Protein AF-A0A960DQK1-F1 (afdb_monomer_lite)

pLDDT: mean 88.88, std 11.98, range [50.28, 97.81]

Radius of gyration: 13.54 Å; chains: 1; bounding box: 38×23×34 Å

Sequence (60 aa):
VVCHGGVIGAYLAHVFGIHRTAWLTVENTSVSQLRLSPAGPVVVTANDCHHLYDPVLGGA

Secondary structure (DSSP, 8-state):
----HHHHHHHHHHHHT--STTSS---TT-EEEEEEETTEEEEEEEEE-HHHH-TTT---

Foldseek 3Di:
DDDDPQVVQVVVCVQVVPPDRCPDDADPPFDWDWDQDPVGIDTPDDNHDCVPCVVVPDDD

Structure (mmCIF, N/CA/C/O backbone):
data_AF-A0A960DQK1-F1
#
_entry.id   AF-A0A960DQK1-F1
#
loop_
_atom_site.group_PDB
_atom_site.id
_atom_site.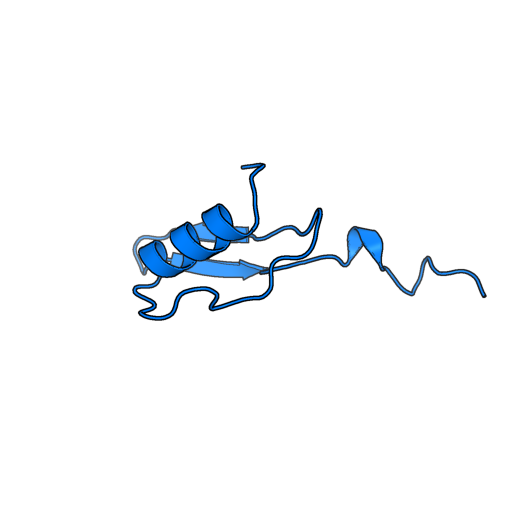type_symbol
_atom_site.label_atom_id
_atom_site.label_alt_id
_atom_site.label_comp_id
_atom_site.label_asym_id
_atom_site.label_entity_id
_atom_site.label_seq_id
_atom_site.pdbx_PDB_ins_code
_atom_site.Cartn_x
_atom_site.Cartn_y
_atom_site.Cartn_z
_atom_site.occupancy
_atom_site.B_iso_or_equiv
_atom_site.auth_seq_id
_atom_site.auth_comp_id
_atom_site.auth_asym_id
_atom_site.auth_atom_id
_atom_site.pdbx_PDB_model_num
ATOM 1 N N . VAL A 1 1 ? 6.548 -5.811 5.919 1.00 95.38 1 VAL A N 1
ATOM 2 C CA . VAL A 1 1 ? 6.156 -7.072 5.244 1.00 95.38 1 VAL A CA 1
ATOM 3 C C . VAL A 1 1 ? 6.599 -6.966 3.797 1.00 95.38 1 VAL A C 1
ATOM 5 O O . VAL A 1 1 ? 6.297 -5.948 3.192 1.00 95.38 1 VAL A O 1
ATOM 8 N N . VAL A 1 2 ? 7.331 -7.948 3.268 1.00 97.81 2 VAL A N 1
ATOM 9 C CA . VAL A 1 2 ? 7.695 -7.999 1.839 1.00 97.81 2 VAL A CA 1
ATOM 10 C C . VAL A 1 2 ? 6.700 -8.919 1.140 1.00 97.81 2 VAL A C 1
ATOM 12 O O . VAL A 1 2 ? 6.496 -10.045 1.588 1.00 97.81 2 VAL A O 1
ATOM 15 N N . CYS A 1 3 ? 6.028 -8.426 0.102 1.00 97.19 3 CYS A N 1
ATOM 16 C CA . CYS A 1 3 ? 5.006 -9.165 -0.640 1.00 97.19 3 CYS A CA 1
ATOM 17 C C . CYS A 1 3 ? 4.726 -8.489 -1.995 1.00 97.19 3 CYS A C 1
ATOM 19 O O . CYS A 1 3 ? 5.444 -7.577 -2.398 1.00 97.19 3 CYS A O 1
ATOM 21 N N . HIS A 1 4 ? 3.693 -8.948 -2.702 1.00 96.62 4 HIS A N 1
ATOM 22 C CA . HIS A 1 4 ? 3.324 -8.449 -4.027 1.00 96.62 4 HIS A CA 1
ATOM 23 C C . HIS A 1 4 ? 2.294 -7.316 -3.960 1.00 96.62 4 HIS A C 1
ATOM 25 O O . HIS A 1 4 ? 1.484 -7.251 -3.033 1.00 96.62 4 HIS A O 1
ATOM 31 N N . GLY A 1 5 ? 2.256 -6.482 -5.004 1.00 94.31 5 GLY A N 1
ATOM 32 C CA . GLY A 1 5 ? 1.351 -5.332 -5.093 1.00 94.31 5 GLY A CA 1
ATOM 33 C C . GLY A 1 5 ? -0.128 -5.671 -4.889 1.00 94.31 5 GLY A C 1
ATOM 34 O O . GLY A 1 5 ? -0.840 -4.926 -4.222 1.00 94.31 5 GLY A O 1
ATOM 35 N N . GLY A 1 6 ? -0.581 -6.837 -5.361 1.00 93.00 6 GLY A N 1
ATOM 36 C CA . GLY A 1 6 ? -1.955 -7.297 -5.132 1.00 93.00 6 G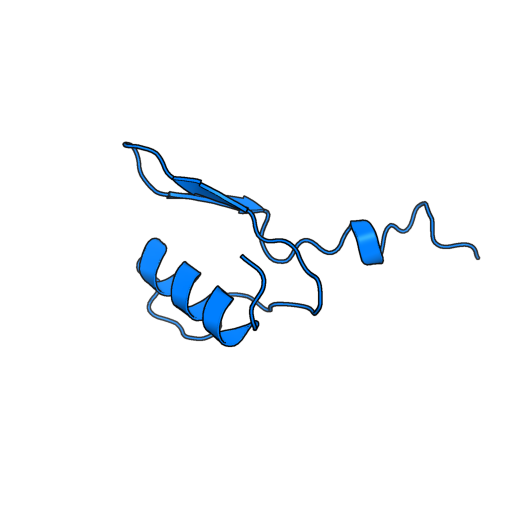LY A CA 1
ATOM 37 C C . GLY A 1 6 ? -2.289 -7.504 -3.650 1.00 93.00 6 GLY A C 1
ATOM 38 O O . GLY A 1 6 ? -3.356 -7.095 -3.197 1.00 93.00 6 GLY A O 1
ATOM 39 N N . VAL A 1 7 ? -1.360 -8.077 -2.876 1.00 94.75 7 VAL A N 1
ATOM 40 C CA . VAL A 1 7 ? -1.534 -8.295 -1.429 1.00 94.75 7 VAL A CA 1
ATOM 41 C C . VAL A 1 7 ? -1.514 -6.962 -0.686 1.00 94.75 7 VAL A C 1
ATOM 43 O O . VAL A 1 7 ? -2.359 -6.728 0.175 1.00 94.75 7 VAL A O 1
ATOM 46 N N . ILE A 1 8 ? -0.594 -6.068 -1.056 1.00 95.06 8 ILE A N 1
ATOM 47 C CA . ILE A 1 8 ? -0.498 -4.718 -0.486 1.00 95.06 8 ILE A CA 1
ATOM 48 C C . ILE A 1 8 ? -1.811 -3.959 -0.712 1.00 95.06 8 ILE A C 1
ATOM 50 O O . ILE A 1 8 ? -2.407 -3.464 0.243 1.00 95.06 8 ILE A O 1
ATOM 54 N N . GLY A 1 9 ? -2.306 -3.926 -1.952 1.00 92.81 9 GLY A N 1
ATOM 55 C CA . GLY A 1 9 ? -3.558 -3.254 -2.297 1.00 92.81 9 GLY A CA 1
ATOM 56 C C . GLY A 1 9 ? -4.773 -3.835 -1.570 1.00 92.81 9 GLY A C 1
ATOM 57 O O . GLY A 1 9 ? -5.595 -3.076 -1.061 1.00 92.81 9 GLY A O 1
ATOM 58 N N . ALA A 1 10 ? -4.871 -5.165 -1.465 1.00 92.06 10 ALA A N 1
ATOM 59 C CA . ALA A 1 10 ? -5.956 -5.826 -0.739 1.00 92.06 10 ALA A CA 1
ATOM 60 C C . ALA A 1 10 ? -5.928 -5.511 0.765 1.00 92.06 10 ALA A C 1
ATOM 62 O O . ALA A 1 10 ? -6.971 -5.232 1.356 1.00 92.06 10 ALA A O 1
ATOM 63 N N . TYR A 1 11 ? -4.742 -5.504 1.378 1.00 93.25 11 TYR A N 1
ATOM 64 C CA . TYR A 1 11 ? -4.582 -5.154 2.788 1.00 93.25 11 TYR A CA 1
ATOM 65 C C . TYR A 1 11 ? -4.981 -3.700 3.062 1.00 93.25 11 TYR A C 1
ATOM 67 O O . TYR A 1 11 ? -5.752 -3.442 3.983 1.00 93.25 11 TYR A O 1
ATOM 75 N N . LEU A 1 12 ? -4.524 -2.755 2.235 1.00 92.81 12 LEU A N 1
ATOM 76 C CA . LEU A 1 12 ? -4.920 -1.347 2.341 1.00 92.81 12 LEU A CA 1
ATOM 77 C C . LEU A 1 12 ? -6.436 -1.181 2.187 1.00 92.81 12 LEU A C 1
ATOM 79 O O . LEU A 1 12 ? -7.066 -0.493 2.989 1.00 92.81 12 LEU A O 1
ATOM 83 N N . ALA A 1 13 ? -7.036 -1.853 1.204 1.00 92.75 13 ALA A N 1
ATOM 84 C CA . ALA A 1 13 ? -8.474 -1.793 0.994 1.00 92.75 13 ALA A CA 1
ATOM 85 C C . ALA A 1 13 ? -9.262 -2.329 2.195 1.00 92.75 13 ALA A C 1
ATOM 87 O O . ALA A 1 13 ? -10.231 -1.703 2.621 1.00 92.75 13 ALA A O 1
ATOM 88 N N . HIS A 1 14 ? -8.807 -3.434 2.784 1.00 92.44 14 HIS A N 1
ATOM 89 C CA . HIS A 1 14 ? -9.395 -3.986 3.998 1.00 92.44 14 HIS A CA 1
ATOM 90 C C . HIS A 1 14 ? -9.266 -3.030 5.194 1.00 92.44 14 HIS A C 1
ATOM 92 O O . HIS A 1 14 ? -10.264 -2.741 5.850 1.00 92.44 14 HIS A O 1
ATOM 98 N N . VAL A 1 15 ? -8.063 -2.504 5.451 1.00 93.31 15 VAL A N 1
ATOM 99 C CA . VAL A 1 15 ? -7.777 -1.626 6.600 1.00 93.31 15 VAL A CA 1
ATOM 100 C C . VAL A 1 15 ? -8.583 -0.328 6.549 1.00 93.31 15 VAL A C 1
ATOM 102 O O . VAL A 1 15 ? -9.036 0.148 7.587 1.00 93.31 15 VAL A O 1
ATOM 105 N N . PHE A 1 16 ? -8.773 0.243 5.359 1.00 92.50 16 PHE A N 1
ATOM 106 C CA . PHE A 1 16 ? -9.436 1.538 5.183 1.00 92.50 16 PHE A CA 1
ATOM 107 C C . PHE A 1 16 ? -10.885 1.442 4.681 1.00 92.50 16 PHE A C 1
ATOM 109 O O . PHE A 1 16 ? -11.498 2.471 4.411 1.00 92.50 16 PHE A O 1
ATOM 116 N N . GLY A 1 17 ? -11.444 0.236 4.535 1.00 92.69 17 GLY A N 1
ATOM 117 C CA . GLY A 1 17 ? -12.808 0.047 4.025 1.00 92.69 17 GLY A CA 1
ATOM 118 C C . GLY A 1 17 ? -12.999 0.524 2.579 1.00 92.69 17 GLY A C 1
ATOM 119 O O . GLY A 1 17 ? -14.069 1.008 2.216 1.00 92.69 17 GLY A O 1
ATOM 120 N N . ILE A 1 18 ? -11.964 0.426 1.741 1.00 92.12 18 ILE A N 1
ATOM 121 C CA . ILE A 1 18 ? -12.009 0.895 0.352 1.00 92.12 18 ILE A CA 1
ATOM 122 C C . ILE A 1 18 ? -12.653 -0.180 -0.525 1.00 92.12 18 ILE A C 1
ATOM 124 O O . ILE A 1 18 ? -12.169 -1.303 -0.627 1.00 92.12 18 ILE A O 1
ATOM 128 N N . HIS A 1 19 ? -13.724 0.185 -1.228 1.00 86.62 19 HIS A N 1
ATOM 129 C CA . HIS A 1 19 ? -14.487 -0.743 -2.071 1.00 86.62 19 HIS A CA 1
ATOM 130 C C . HIS A 1 19 ? -13.841 -1.062 -3.431 1.00 86.62 19 HIS A C 1
ATOM 132 O O . HIS A 1 19 ? -14.357 -1.897 -4.171 1.00 86.62 19 HIS A O 1
ATOM 138 N N . ARG A 1 20 ? -12.740 -0.394 -3.799 1.00 78.12 20 ARG A N 1
ATOM 139 C CA . ARG A 1 20 ? -12.065 -0.600 -5.089 1.00 78.12 20 ARG A CA 1
ATOM 140 C C . ARG A 1 20 ? -10.839 -1.494 -4.958 1.00 78.12 20 ARG A C 1
ATOM 142 O O . ARG A 1 20 ? -9.932 -1.213 -4.178 1.00 78.12 20 ARG A O 1
ATOM 149 N N . THR A 1 21 ? -10.773 -2.512 -5.811 1.00 65.19 21 THR A N 1
ATOM 150 C CA . THR A 1 21 ? -9.530 -3.228 -6.116 1.00 65.19 21 THR A CA 1
ATOM 151 C C . THR A 1 21 ? -8.559 -2.275 -6.821 1.00 65.19 21 THR A C 1
ATOM 153 O O . THR A 1 21 ? -8.987 -1.527 -7.697 1.00 65.19 21 THR A O 1
ATOM 156 N N . ALA A 1 22 ? -7.271 -2.307 -6.458 1.00 71.50 22 ALA A N 1
ATOM 157 C CA . ALA A 1 22 ? -6.220 -1.436 -7.010 1.00 71.50 22 ALA A CA 1
ATOM 158 C C . ALA A 1 22 ? -6.424 0.075 -6.758 1.00 71.50 22 ALA A C 1
ATOM 160 O O . ALA A 1 22 ? -6.276 0.898 -7.655 1.00 71.50 22 ALA A O 1
ATOM 161 N N . TRP A 1 23 ? -6.736 0.450 -5.513 1.00 79.81 23 TRP A N 1
ATOM 162 C CA . TRP A 1 23 ? -6.795 1.853 -5.067 1.00 79.81 23 TRP A CA 1
ATOM 163 C C . TRP A 1 23 ? -5.518 2.665 -5.365 1.00 79.81 23 TRP A C 1
ATOM 165 O O . TRP A 1 23 ? -5.582 3.874 -5.567 1.00 79.81 23 TRP A O 1
ATOM 175 N N . LEU A 1 24 ? -4.372 1.990 -5.395 1.00 86.94 24 LEU A N 1
ATOM 176 C CA . LEU A 1 24 ? -3.045 2.567 -5.531 1.00 86.94 24 LEU A CA 1
ATOM 177 C C . LEU A 1 24 ? -2.204 1.675 -6.449 1.00 86.94 24 LEU A C 1
ATOM 179 O O . LEU A 1 24 ? -2.231 0.448 -6.317 1.00 86.94 24 LEU A O 1
ATOM 183 N N . THR A 1 25 ? -1.421 2.294 -7.330 1.00 91.94 25 THR A N 1
ATOM 184 C CA . THR A 1 25 ? -0.337 1.612 -8.045 1.00 91.94 25 THR A CA 1
ATOM 185 C C . THR A 1 25 ? 0.767 1.246 -7.060 1.00 91.94 25 THR A C 1
ATOM 187 O O . THR A 1 25 ? 1.239 2.108 -6.329 1.00 91.94 25 THR A O 1
ATOM 190 N N . VAL A 1 26 ? 1.190 -0.018 -7.052 1.00 95.00 26 VAL A N 1
ATOM 191 C CA . VAL A 1 26 ? 2.304 -0.485 -6.218 1.00 95.00 26 VAL A CA 1
ATOM 192 C C . VAL A 1 26 ? 3.477 -0.840 -7.119 1.00 95.00 26 VAL A C 1
ATOM 194 O O . VAL A 1 26 ? 3.444 -1.848 -7.823 1.00 95.00 26 VAL A O 1
ATOM 197 N N . GLU A 1 27 ? 4.496 0.004 -7.098 1.00 96.19 27 GLU A N 1
ATOM 198 C CA . GLU A 1 27 ? 5.744 -0.181 -7.817 1.00 96.19 27 GLU A CA 1
ATOM 199 C C . GLU A 1 27 ? 6.633 -1.220 -7.138 1.00 96.19 27 GLU A C 1
ATOM 201 O O . GLU A 1 27 ? 6.552 -1.476 -5.928 1.00 96.19 27 GLU A O 1
ATOM 206 N N . ASN A 1 28 ? 7.502 -1.826 -7.946 1.00 95.75 28 ASN A N 1
ATOM 207 C CA . ASN A 1 28 ? 8.479 -2.786 -7.459 1.00 95.75 28 ASN A CA 1
ATOM 208 C C . ASN A 1 28 ? 9.379 -2.122 -6.421 1.00 95.75 28 ASN A C 1
ATOM 210 O O . ASN A 1 28 ? 9.819 -0.989 -6.597 1.00 95.75 28 ASN A O 1
ATOM 214 N N . THR A 1 29 ? 9.655 -2.846 -5.336 1.00 96.31 29 THR A N 1
ATOM 215 C CA . THR A 1 29 ? 10.516 -2.389 -4.229 1.00 96.31 29 THR A CA 1
ATOM 216 C C . THR A 1 29 ? 10.064 -1.097 -3.535 1.00 96.31 29 THR A C 1
ATOM 218 O O . THR A 1 29 ? 10.781 -0.583 -2.684 1.00 96.31 29 THR A O 1
ATOM 221 N N . SER A 1 30 ? 8.849 -0.615 -3.812 1.00 96.94 30 SER A N 1
ATOM 222 C CA . SER A 1 30 ? 8.259 0.516 -3.100 1.00 96.94 30 SER A CA 1
ATOM 223 C C . SER A 1 30 ? 8.000 0.195 -1.626 1.00 96.94 30 SER A C 1
ATOM 225 O O . SER A 1 30 ? 7.7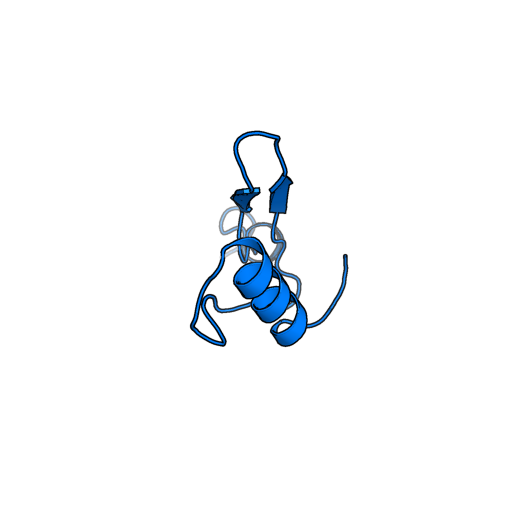54 -0.952 -1.231 1.00 96.94 30 SER A O 1
ATOM 227 N N . VAL A 1 31 ? 8.017 1.232 -0.792 1.00 96.88 31 VAL A N 1
ATOM 228 C CA . VAL A 1 31 ? 7.728 1.138 0.640 1.00 96.88 31 VAL A CA 1
ATOM 229 C C . VAL A 1 31 ? 6.385 1.802 0.934 1.00 96.88 31 VAL A C 1
ATOM 231 O O . VAL A 1 31 ? 6.121 2.928 0.532 1.00 96.88 31 VAL A O 1
ATOM 234 N N . SER A 1 32 ? 5.511 1.105 1.659 1.00 96.69 32 SER A N 1
ATOM 235 C CA . SER A 1 32 ? 4.274 1.681 2.202 1.00 96.69 32 SER A CA 1
ATOM 236 C C . SER A 1 32 ? 4.273 1.555 3.719 1.00 96.69 32 SER A C 1
ATOM 238 O O . SER A 1 32 ? 4.526 0.474 4.258 1.00 96.69 32 SER A O 1
ATOM 240 N N . GLN A 1 33 ? 3.988 2.654 4.411 1.00 97.50 33 GLN A N 1
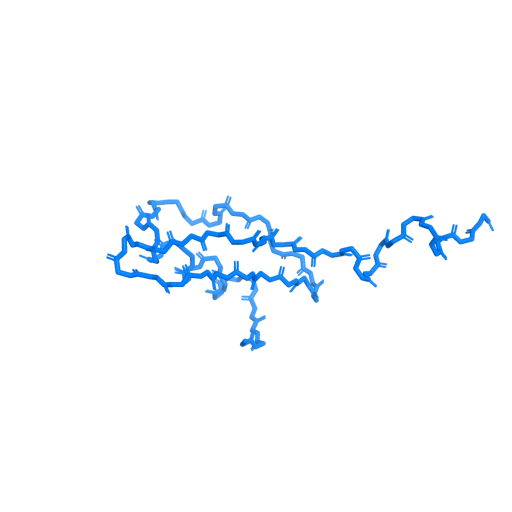ATOM 241 C CA . GLN A 1 33 ? 3.960 2.731 5.866 1.00 97.50 33 GLN A CA 1
ATOM 242 C C . GLN A 1 33 ? 2.572 3.129 6.353 1.00 97.50 33 GLN A C 1
ATOM 244 O O . GLN A 1 33 ? 1.999 4.134 5.932 1.00 97.50 33 GLN A O 1
ATOM 249 N N . LEU A 1 34 ? 2.055 2.354 7.301 1.00 96.31 34 LEU A N 1
ATOM 250 C CA . LEU A 1 34 ? 0.818 2.657 8.003 1.00 96.31 34 LEU A CA 1
ATOM 251 C C . LEU A 1 34 ? 1.105 2.842 9.485 1.00 96.31 34 LEU A C 1
ATOM 253 O O . LEU A 1 34 ? 1.911 2.116 10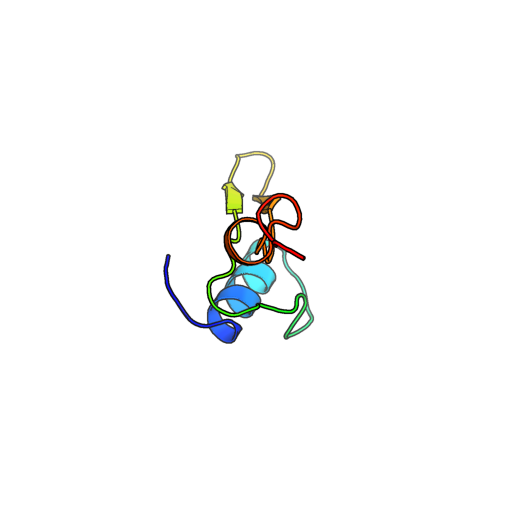.070 1.00 96.31 34 LEU A O 1
ATOM 257 N N . ARG A 1 35 ? 0.375 3.762 10.107 1.00 97.50 35 ARG A N 1
ATOM 258 C CA . ARG A 1 35 ? 0.289 3.880 11.558 1.00 97.50 35 ARG A CA 1
ATOM 259 C C . ARG A 1 35 ? -1.092 3.426 11.999 1.00 97.50 35 ARG A C 1
ATOM 261 O O . ARG A 1 35 ? -2.091 4.008 11.594 1.00 97.50 35 ARG A O 1
ATOM 268 N N . LEU A 1 36 ? -1.141 2.399 12.838 1.00 95.75 36 LEU A N 1
ATOM 269 C CA . LEU A 1 36 ? -2.374 1.945 13.474 1.00 95.75 36 LEU A CA 1
ATOM 270 C C . LEU A 1 36 ? -2.468 2.591 14.856 1.00 95.75 36 LEU A C 1
ATOM 272 O O . LEU A 1 36 ? -1.503 2.563 15.620 1.00 95.75 36 LEU A O 1
ATOM 276 N N . SER A 1 37 ? -3.606 3.206 15.160 1.00 95.44 37 SER A N 1
ATOM 277 C CA . SER A 1 37 ? -3.842 3.879 16.438 1.00 95.44 37 SER A CA 1
ATOM 278 C C . SER A 1 37 ? -5.274 3.641 16.925 1.00 95.44 37 SER A C 1
ATOM 280 O O . SER A 1 37 ? -6.121 3.250 16.118 1.00 95.44 37 SER A O 1
ATOM 282 N N . PRO A 1 38 ? -5.588 3.926 18.203 1.00 96.12 38 PRO A N 1
ATOM 283 C CA . PRO A 1 38 ? -6.961 3.850 18.705 1.00 96.12 38 PRO A CA 1
ATOM 284 C C . PRO A 1 38 ? -7.950 4.764 17.964 1.00 96.12 38 PRO A C 1
ATOM 286 O O . PRO A 1 38 ? -9.132 4.452 17.901 1.00 96.12 38 PRO A O 1
ATOM 289 N N . ALA A 1 39 ? -7.478 5.873 17.384 1.00 95.62 39 ALA A N 1
ATOM 290 C CA . ALA A 1 39 ? -8.303 6.785 16.588 1.00 95.62 39 ALA A CA 1
ATOM 291 C C . ALA A 1 39 ? -8.558 6.278 15.155 1.00 95.62 39 ALA A C 1
ATOM 293 O O . ALA A 1 39 ? -9.360 6.863 14.431 1.00 95.62 39 ALA A O 1
ATOM 294 N N . GLY A 1 40 ? -7.873 5.208 14.744 1.00 96.06 40 GLY A N 1
ATOM 295 C CA . GLY A 1 40 ? -7.966 4.621 13.413 1.00 96.06 40 GLY A CA 1
ATOM 296 C C . GLY A 1 40 ? -6.607 4.450 12.724 1.00 96.06 40 GLY A C 1
ATOM 297 O O . GLY A 1 40 ? -5.570 4.908 13.232 1.00 96.06 40 GLY A O 1
ATOM 298 N N . PRO A 1 41 ? -6.596 3.749 11.576 1.00 96.88 41 PRO A N 1
ATOM 299 C CA . PRO A 1 41 ? -5.423 3.623 10.727 1.00 96.88 41 PRO A CA 1
ATOM 300 C C . PRO A 1 41 ? -5.143 4.932 9.980 1.00 96.88 41 PRO A C 1
ATOM 302 O O . PRO A 1 41 ? -6.056 5.654 9.589 1.00 96.88 41 PRO A O 1
ATOM 305 N N . VAL A 1 42 ? -3.866 5.218 9.742 1.00 96.31 42 VAL A N 1
ATOM 306 C CA . VAL A 1 42 ? -3.401 6.359 8.946 1.00 96.31 42 VAL A CA 1
ATOM 307 C C . VAL A 1 42 ? -2.328 5.877 7.979 1.00 96.31 42 VAL A C 1
ATOM 309 O O . VAL A 1 42 ? -1.419 5.139 8.367 1.00 96.31 42 VAL A O 1
ATOM 312 N N . VAL A 1 43 ? -2.420 6.303 6.721 1.00 95.12 43 VAL A N 1
ATOM 313 C CA . VAL A 1 43 ? -1.334 6.137 5.750 1.00 95.12 43 VAL A CA 1
ATOM 314 C C . VAL A 1 43 ? -0.266 7.184 6.051 1.00 95.12 43 VAL A C 1
ATOM 316 O O . VAL A 1 43 ? -0.550 8.377 6.021 1.00 95.12 43 VAL A O 1
ATOM 319 N N . VAL A 1 44 ? 0.951 6.738 6.363 1.00 96.56 44 VAL A N 1
ATOM 320 C CA . VAL A 1 44 ? 2.115 7.616 6.564 1.00 96.56 44 VAL A CA 1
ATOM 321 C C . VAL A 1 44 ? 2.815 7.840 5.228 1.00 96.56 44 VAL A C 1
ATOM 323 O O . VAL A 1 44 ? 3.045 8.978 4.836 1.00 96.56 44 VAL A O 1
ATOM 326 N N . THR A 1 45 ? 3.092 6.751 4.510 1.00 95.44 45 THR A N 1
ATOM 327 C CA . THR A 1 45 ? 3.588 6.762 3.130 1.00 95.44 45 THR A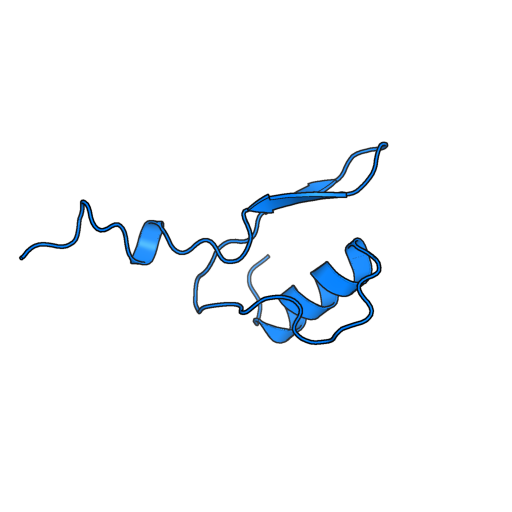 CA 1
ATOM 328 C C . THR A 1 45 ? 2.938 5.624 2.351 1.00 95.44 45 THR A C 1
ATOM 330 O O . THR A 1 45 ? 2.583 4.586 2.916 1.00 95.44 45 THR A O 1
ATOM 333 N N . ALA A 1 46 ? 2.767 5.802 1.048 1.00 94.75 46 ALA A N 1
ATOM 334 C CA . ALA A 1 46 ? 2.209 4.790 0.167 1.00 94.75 46 ALA A CA 1
ATOM 335 C C . ALA A 1 46 ? 2.961 4.818 -1.161 1.00 94.75 46 ALA A C 1
ATOM 337 O O . ALA A 1 46 ? 3.136 5.892 -1.730 1.00 94.75 46 ALA A O 1
ATOM 338 N N . ASN A 1 47 ? 3.381 3.642 -1.633 1.00 95.69 47 ASN A N 1
ATOM 339 C CA . ASN A 1 47 ? 4.148 3.493 -2.871 1.00 95.69 47 ASN A CA 1
ATOM 340 C C . ASN A 1 47 ? 5.405 4.394 -2.938 1.00 95.69 47 ASN A C 1
ATOM 342 O O . ASN A 1 47 ? 5.671 5.033 -3.952 1.00 95.69 47 ASN A O 1
ATOM 346 N N . ASP A 1 48 ? 6.159 4.491 -1.841 1.00 95.19 48 ASP A N 1
ATOM 347 C CA . ASP A 1 48 ? 7.356 5.328 -1.781 1.00 95.19 48 ASP A CA 1
ATOM 348 C C . ASP A 1 48 ? 8.556 4.645 -2.453 1.00 95.19 48 ASP A C 1
ATOM 350 O O . ASP A 1 48 ? 9.044 3.610 -1.989 1.00 95.19 48 ASP A O 1
ATOM 354 N N . CYS A 1 49 ? 9.043 5.263 -3.526 1.00 94.44 49 CYS A N 1
ATOM 355 C CA . CYS A 1 49 ? 10.206 4.832 -4.295 1.00 94.44 49 CYS A CA 1
ATOM 356 C C . CYS A 1 49 ? 11.353 5.851 -4.263 1.00 94.44 49 CYS A C 1
ATOM 358 O O . CYS A 1 49 ? 12.259 5.754 -5.089 1.00 94.44 49 CYS A O 1
ATOM 360 N N . HIS A 1 50 ? 11.360 6.824 -3.341 1.00 91.00 50 HIS A N 1
ATOM 361 C CA . HIS A 1 50 ? 12.416 7.850 -3.322 1.00 91.00 50 HIS A CA 1
ATOM 362 C C . HIS A 1 50 ? 13.820 7.242 -3.255 1.00 91.00 50 HIS A C 1
ATOM 364 O O . HIS A 1 50 ? 14.717 7.701 -3.943 1.00 91.00 50 HIS A O 1
ATOM 370 N N . HIS A 1 51 ? 14.005 6.149 -2.514 1.00 88.81 51 HIS A N 1
ATOM 371 C CA . HIS A 1 51 ? 15.294 5.456 -2.426 1.00 88.81 51 HIS A CA 1
ATOM 372 C C . HIS A 1 51 ? 15.763 4.797 -3.741 1.00 88.81 51 HIS A C 1
ATOM 374 O O . HIS A 1 51 ? 16.925 4.414 -3.840 1.00 88.81 51 HIS A O 1
ATOM 380 N N . LEU A 1 52 ? 14.878 4.633 -4.729 1.00 88.50 52 LEU A N 1
ATOM 381 C CA . LEU A 1 52 ? 15.194 4.074 -6.049 1.00 88.50 52 LEU A CA 1
ATOM 382 C C . LEU A 1 52 ? 15.434 5.163 -7.092 1.00 88.50 52 LEU A C 1
ATOM 384 O O . LEU A 1 52 ? 16.210 4.960 -8.022 1.00 88.50 52 LEU A O 1
ATOM 388 N N . TYR A 1 53 ? 14.735 6.289 -6.954 1.00 82.56 53 TYR A N 1
ATOM 389 C CA . TYR A 1 53 ? 14.644 7.316 -7.989 1.00 82.56 53 TYR A CA 1
ATOM 390 C C . TYR A 1 53 ? 15.076 8.696 -7.505 1.00 82.56 53 TYR A C 1
ATOM 392 O O . TYR A 1 53 ? 14.707 9.674 -8.145 1.00 82.56 53 TYR A O 1
ATOM 400 N N . ASP A 1 54 ? 15.811 8.786 -6.389 1.00 72.12 54 ASP A N 1
ATOM 401 C CA . ASP A 1 54 ? 16.275 10.056 -5.832 1.00 72.12 54 ASP A CA 1
ATOM 402 C C . ASP A 1 54 ? 16.976 10.879 -6.929 1.00 72.12 54 ASP A C 1
ATOM 404 O O . ASP A 1 54 ? 18.095 10.542 -7.337 1.00 72.12 54 ASP A O 1
ATOM 408 N N . PRO A 1 55 ? 16.340 11.956 -7.428 1.00 63.81 55 PRO A N 1
ATOM 409 C CA . PRO A 1 55 ? 16.890 12.732 -8.528 1.00 63.81 55 PRO A CA 1
ATOM 410 C C . PRO A 1 55 ? 18.138 13.514 -8.102 1.00 63.81 55 PRO A C 1
ATOM 412 O O . PRO A 1 55 ? 18.857 14.007 -8.965 1.00 63.81 55 PRO A O 1
ATOM 415 N N . VAL A 1 56 ? 18.438 13.605 -6.799 1.00 64.62 56 VAL A N 1
ATOM 416 C CA . VAL A 1 56 ? 19.694 14.175 -6.288 1.00 64.62 56 VAL A CA 1
ATOM 417 C C . VAL A 1 56 ? 20.876 13.224 -6.526 1.00 64.62 56 VAL A C 1
ATOM 419 O O . VAL A 1 56 ? 22.013 13.678 -6.648 1.00 64.62 56 VAL A O 1
ATOM 422 N N . LEU A 1 57 ? 20.624 11.915 -6.638 1.00 60.66 57 LEU A N 1
ATOM 423 C CA . LEU A 1 57 ? 21.635 10.888 -6.926 1.00 60.66 57 LEU A CA 1
ATOM 424 C C . LEU A 1 57 ? 21.691 10.497 -8.414 1.00 60.66 57 LEU A C 1
ATOM 426 O O . LEU A 1 57 ? 22.605 9.782 -8.828 1.00 60.66 57 LEU A O 1
ATOM 430 N N . GLY A 1 58 ? 20.737 10.968 -9.221 1.00 57.69 58 GLY A N 1
ATOM 431 C CA . GLY A 1 58 ? 20.717 10.789 -10.670 1.00 57.69 58 GLY A CA 1
ATOM 432 C C . GLY A 1 58 ? 21.746 11.686 -11.353 1.00 57.69 58 GLY A C 1
ATOM 433 O O . GLY A 1 58 ? 21.464 12.843 -11.654 1.00 57.69 58 GLY A O 1
ATOM 434 N N . GLY A 1 59 ? 22.948 11.156 -11.586 1.00 57.53 59 GLY A N 1
ATOM 435 C CA . GLY A 1 59 ? 23.948 11.791 -12.443 1.00 57.53 59 GLY A CA 1
ATOM 436 C C . GLY A 1 59 ? 23.405 12.038 -13.854 1.00 57.53 59 GLY A C 1
ATOM 437 O O . GLY A 1 59 ? 22.700 11.192 -14.405 1.00 57.53 59 GLY A O 1
ATOM 438 N N . ALA A 1 60 ? 23.729 13.216 -14.392 1.00 50.28 60 ALA A N 1
ATOM 439 C CA . ALA A 1 60 ? 23.543 13.582 -15.795 1.00 50.28 60 ALA A CA 1
ATOM 440 C C . ALA A 1 60 ? 24.235 12.605 -16.760 1.00 50.28 60 ALA A C 1
ATOM 442 O O . ALA A 1 60 ? 25.279 12.028 -16.369 1.00 50.28 60 ALA A O 1
#